Protein AF-A0A6A6D7W0-F1 (afdb_monomer)

Foldseek 3Di:
DPDPPDDQQWDWDQDPPPGIDTGGPDDDDPPDDNDDDDDPDDDDPPDPDDCVVVPPD

Nearest PDB structures (foldseek):
  8qfd-assembly1_g  TM=4.528E-01  e=8.642E+00  Homo sapiens

Sequence (57 aa):
MQSTTGSPMYALGDVPGKGKGLVAIEKISKGTRILSEEPIITVPRNEPDSERLRTSI

Solvent-accessible surface area (backbone atoms only — not comparable to full-atom values): 4309 Å² total; per-residue (Å²): 131,84,81,68,94,60,83,74,64,47,41,83,41,84,38,93,99,67,49,76,42,81,40,73,76,58,92,79,62,90,91,64,84,86,78,74,81,78,78,93,73,84,83,71,91,87,58,78,90,61,74,72,77,75,73,80,122

InterPro domains:
  IPR046341 SET domain superfamily [SSF82199] (9-45)

pLDDT: mean 80.71, std 16.73, range [46.81, 97.44]

Mean predicted aligned error: 10.53 Å

Secondary structure (DSSP, 8-state):
-----SS-SEEEEEETTTEEEEEESSPPPTT--------S----TTS---GGGGG--

Structure (mmCIF, N/CA/C/O backbone):
data_AF-A0A6A6D7W0-F1
#
_entry.id   AF-A0A6A6D7W0-F1
#
loop_
_atom_site.group_PDB
_atom_site.id
_atom_site.type_symbol
_atom_site.label_atom_id
_atom_site.label_alt_id
_atom_site.label_comp_id
_atom_site.label_asym_id
_atom_site.label_entity_id
_atom_site.label_seq_id
_atom_site.pdbx_PDB_ins_code
_atom_site.Cartn_x
_atom_site.Cartn_y
_atom_site.Cartn_z
_atom_site.occupancy
_atom_site.B_iso_or_equiv
_atom_site.auth_seq_id
_atom_site.auth_comp_id
_atom_site.auth_asym_id
_atom_site.auth_atom_id
_atom_site.pdbx_PDB_model_num
ATOM 1 N N . MET A 1 1 ? 14.172 -9.889 -1.919 1.00 46.81 1 MET A N 1
ATOM 2 C CA . MET A 1 1 ? 13.538 -11.024 -1.178 1.00 46.81 1 MET A CA 1
ATOM 3 C C . MET A 1 1 ? 12.546 -10.485 -0.146 1.00 46.81 1 MET A C 1
ATOM 5 O O . MET A 1 1 ? 12.917 -9.595 0.610 1.00 46.81 1 MET A O 1
ATOM 9 N N . GLN A 1 2 ? 11.302 -10.978 -0.104 1.00 51.81 2 GLN A N 1
ATOM 10 C CA . GLN A 1 2 ? 10.285 -10.497 0.842 1.00 51.81 2 GLN A CA 1
ATOM 11 C C . GLN A 1 2 ? 10.470 -11.163 2.213 1.00 51.81 2 GLN A C 1
ATOM 13 O O . GLN A 1 2 ? 9.897 -12.206 2.504 1.00 51.81 2 G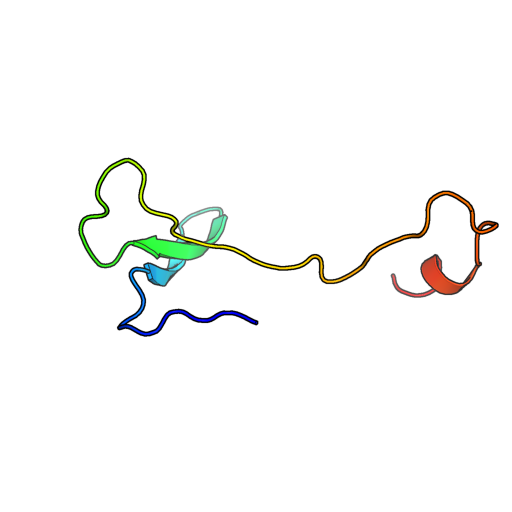LN A O 1
ATOM 18 N N . SER A 1 3 ? 11.339 -10.590 3.043 1.00 51.66 3 SER A N 1
ATOM 19 C CA . SER A 1 3 ? 11.601 -11.074 4.399 1.00 51.66 3 SER A CA 1
ATOM 20 C C . SER A 1 3 ? 10.678 -10.381 5.402 1.00 51.66 3 SER A C 1
ATOM 22 O O . SER A 1 3 ? 11.083 -9.447 6.093 1.00 51.66 3 SER A O 1
ATOM 24 N N . THR A 1 4 ? 9.426 -10.824 5.487 1.00 54.81 4 THR A N 1
ATOM 25 C CA . THR A 1 4 ? 8.615 -10.627 6.697 1.00 54.81 4 THR A CA 1
ATOM 26 C C . THR A 1 4 ? 8.818 -11.840 7.591 1.00 54.81 4 THR A C 1
ATOM 28 O O . THR A 1 4 ? 8.166 -12.867 7.430 1.00 54.81 4 THR A O 1
ATOM 31 N N . THR A 1 5 ? 9.767 -11.737 8.519 1.00 54.12 5 THR A N 1
ATOM 32 C CA . THR A 1 5 ? 9.931 -12.684 9.628 1.00 54.12 5 THR A CA 1
ATOM 33 C C . THR A 1 5 ? 8.789 -12.440 10.621 1.00 54.12 5 THR A C 1
ATOM 35 O O . THR A 1 5 ? 8.961 -11.755 11.623 1.00 54.12 5 THR A O 1
ATOM 38 N N . GLY A 1 6 ? 7.582 -12.895 10.283 1.00 60.84 6 GLY A N 1
ATOM 39 C CA . GLY A 1 6 ? 6.367 -12.682 11.071 1.00 60.84 6 GLY A CA 1
ATOM 40 C C . GLY A 1 6 ? 5.099 -12.942 10.260 1.00 60.84 6 GLY A C 1
ATOM 41 O O . GLY A 1 6 ? 5.134 -12.943 9.028 1.00 60.84 6 GLY A O 1
ATOM 42 N N . SER A 1 7 ? 3.984 -13.173 10.955 1.00 68.81 7 SER A N 1
ATOM 43 C CA . SER A 1 7 ? 2.651 -13.247 10.349 1.00 68.81 7 SER A CA 1
ATOM 44 C C . SER A 1 7 ? 2.407 -12.019 9.457 1.00 68.81 7 SER A C 1
ATOM 46 O O . SER A 1 7 ? 2.782 -10.910 9.844 1.00 68.81 7 SER A O 1
ATOM 48 N N . PRO A 1 8 ? 1.811 -12.176 8.265 1.00 80.62 8 PRO A N 1
ATOM 49 C CA . PRO A 1 8 ? 1.599 -11.048 7.368 1.00 80.62 8 PRO A CA 1
ATOM 50 C C . PRO A 1 8 ? 0.602 -10.051 7.980 1.00 80.62 8 PRO A C 1
ATOM 52 O O . PRO A 1 8 ? -0.476 -10.441 8.407 1.00 80.62 8 PRO A O 1
ATOM 55 N N . MET A 1 9 ? 0.940 -8.755 7.981 1.00 91.31 9 MET A N 1
ATOM 56 C CA . MET A 1 9 ? 0.072 -7.676 8.503 1.00 91.31 9 MET A CA 1
ATOM 57 C C . MET A 1 9 ? -1.122 -7.361 7.577 1.00 91.31 9 MET A C 1
ATOM 59 O O . MET A 1 9 ? -1.969 -6.513 7.875 1.00 91.31 9 MET A O 1
ATOM 63 N N . TYR A 1 10 ? -1.177 -8.009 6.413 1.00 93.88 10 TYR A N 1
ATOM 64 C CA . TYR A 1 10 ? -2.186 -7.825 5.378 1.00 93.88 10 TYR A CA 1
ATOM 65 C C . TYR A 1 10 ? -2.542 -9.161 4.714 1.00 93.88 10 TYR A C 1
ATOM 67 O O . TYR A 1 10 ? -1.759 -10.108 4.732 1.00 93.88 10 TYR A O 1
ATOM 75 N N . ALA A 1 11 ? -3.706 -9.217 4.073 1.00 93.88 11 ALA A N 1
ATOM 76 C CA . ALA A 1 11 ? -4.160 -10.350 3.275 1.00 93.88 11 ALA A CA 1
ATOM 77 C C . ALA A 1 11 ? -4.614 -9.893 1.885 1.00 93.88 11 ALA A C 1
ATOM 79 O O . ALA A 1 11 ? -5.012 -8.744 1.693 1.00 93.88 11 ALA A O 1
ATOM 80 N N . LEU A 1 12 ? -4.572 -10.804 0.913 1.00 94.81 12 LEU A N 1
ATOM 81 C CA . LEU A 1 12 ? -5.185 -10.580 -0.392 1.00 94.81 12 LEU A CA 1
ATOM 82 C C . LEU A 1 12 ? -6.712 -10.626 -0.251 1.00 94.81 12 LEU A C 1
ATOM 84 O O . LEU A 1 12 ? -7.249 -11.558 0.346 1.00 94.81 12 LEU A O 1
ATOM 88 N N . GLY A 1 13 ? -7.413 -9.658 -0.831 1.00 95.31 13 GLY A N 1
ATOM 89 C CA . GLY A 1 13 ? -8.871 -9.594 -0.797 1.00 95.31 13 GLY A CA 1
ATOM 90 C C . GLY A 1 13 ? -9.465 -8.962 -2.048 1.00 95.31 13 GLY A C 1
ATOM 91 O O . GLY A 1 13 ? -8.788 -8.239 -2.779 1.00 95.31 13 GLY A O 1
ATOM 92 N N . ASP A 1 14 ? -10.741 -9.243 -2.298 1.00 97.19 14 ASP A N 1
ATOM 93 C CA . ASP A 1 14 ? -11.530 -8.531 -3.302 1.00 97.19 14 ASP A CA 1
ATOM 94 C C . ASP A 1 14 ? -11.946 -7.160 -2.768 1.00 97.19 14 ASP A C 1
ATOM 96 O O . ASP A 1 14 ? -12.535 -7.041 -1.693 1.00 97.19 14 ASP A O 1
ATOM 100 N N . VAL A 1 15 ? -11.652 -6.115 -3.536 1.00 96.12 15 VAL A N 1
ATOM 101 C CA . VAL A 1 15 ? -11.992 -4.731 -3.222 1.00 96.12 15 VAL A CA 1
ATOM 102 C C . VAL A 1 15 ? -13.025 -4.241 -4.243 1.00 96.12 15 VAL A C 1
ATOM 104 O O . VAL A 1 15 ? -12.718 -4.183 -5.442 1.00 96.12 15 VAL A O 1
ATOM 107 N N . PRO A 1 16 ? -14.249 -3.875 -3.807 1.00 96.81 16 PRO A N 1
ATOM 108 C CA . PRO A 1 16 ? -15.315 -3.433 -4.703 1.00 96.81 16 PRO A CA 1
ATOM 109 C C . PRO A 1 16 ? -14.859 -2.312 -5.644 1.00 96.81 16 PRO A C 1
ATOM 111 O O . PRO A 1 16 ? -14.322 -1.295 -5.206 1.00 96.81 16 PRO A O 1
ATOM 114 N N . GLY A 1 17 ? -15.045 -2.521 -6.950 1.00 97.44 17 GLY A N 1
ATOM 115 C CA . GLY A 1 17 ? -14.641 -1.572 -7.993 1.00 97.44 17 GLY A CA 1
ATOM 116 C C . GLY A 1 17 ? -13.131 -1.478 -8.265 1.00 97.44 17 GLY A C 1
ATOM 117 O O . GLY A 1 17 ? -12.736 -0.646 -9.075 1.00 97.44 17 GLY A O 1
ATOM 118 N N . LYS A 1 18 ? -12.283 -2.296 -7.616 1.00 95.88 18 LYS A N 1
ATOM 119 C CA . LYS A 1 18 ? -10.813 -2.275 -7.791 1.00 95.88 18 LYS A CA 1
ATOM 120 C C . LYS A 1 18 ? -10.184 -3.638 -8.108 1.00 95.88 18 LYS A C 1
ATOM 122 O O . LYS A 1 18 ? -9.030 -3.683 -8.516 1.00 95.88 18 LYS A O 1
ATOM 127 N N . GLY A 1 19 ? -10.921 -4.737 -7.939 1.00 96.62 19 GLY A N 1
ATOM 128 C CA . GLY A 1 19 ? -10.396 -6.092 -8.139 1.00 96.62 19 GLY A CA 1
ATOM 129 C C . GLY A 1 19 ? -9.637 -6.593 -6.910 1.00 96.62 19 GLY A C 1
ATOM 130 O O . GLY A 1 19 ? -10.052 -6.322 -5.786 1.00 96.62 19 GLY A O 1
ATOM 131 N N . LYS A 1 20 ? -8.539 -7.334 -7.097 1.00 96.00 20 LYS A N 1
ATOM 132 C CA . LYS A 1 20 ? -7.723 -7.824 -5.975 1.00 96.00 20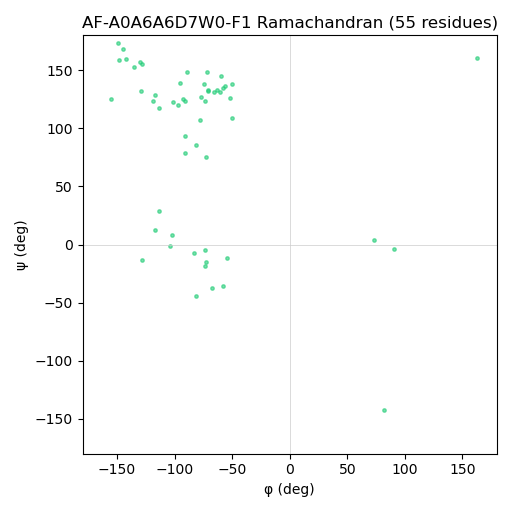 LYS A CA 1
ATOM 133 C C . LYS A 1 20 ? -6.885 -6.697 -5.366 1.00 96.00 20 LYS A C 1
ATOM 135 O O . LYS A 1 20 ? -6.271 -5.917 -6.087 1.00 96.00 20 LYS A O 1
ATOM 140 N N . GLY A 1 21 ? -6.811 -6.655 -4.041 1.00 95.00 21 GLY A N 1
ATOM 141 C CA . GLY A 1 21 ? -5.964 -5.729 -3.293 1.00 95.00 21 GLY A CA 1
ATOM 142 C C . GLY A 1 21 ? -5.397 -6.360 -2.026 1.00 95.00 21 GLY A C 1
ATOM 143 O O . GLY A 1 21 ? -5.829 -7.432 -1.606 1.00 95.00 21 GLY A O 1
ATOM 144 N N . LEU A 1 22 ? -4.427 -5.684 -1.411 1.00 94.56 22 LEU A N 1
ATOM 145 C CA . LEU A 1 22 ? -3.914 -6.040 -0.089 1.00 94.56 22 LEU A CA 1
ATOM 146 C C . LEU A 1 22 ? -4.675 -5.243 0.974 1.00 94.56 22 LEU A C 1
ATOM 148 O O . LEU A 1 22 ? -4.740 -4.014 0.910 1.00 94.56 22 LEU A O 1
ATOM 152 N N . VAL A 1 23 ? -5.262 -5.945 1.938 1.00 94.62 23 VAL A N 1
ATOM 153 C CA . VAL A 1 23 ? -6.100 -5.385 3.004 1.00 94.62 23 VAL A CA 1
ATOM 154 C C . VAL A 1 23 ? -5.425 -5.650 4.342 1.00 94.62 23 VAL A C 1
ATOM 156 O O . VAL A 1 23 ? -5.060 -6.787 4.625 1.00 94.62 23 VAL A O 1
ATOM 159 N N . ALA A 1 24 ? -5.246 -4.617 5.168 1.00 95.31 24 ALA A N 1
ATOM 160 C CA . ALA A 1 24 ? -4.689 -4.781 6.510 1.00 95.31 24 ALA A CA 1
ATOM 161 C C . ALA A 1 24 ? -5.583 -5.707 7.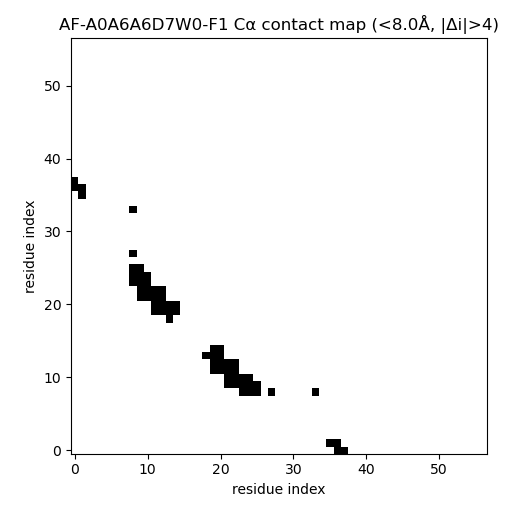353 1.00 95.31 24 ALA A C 1
ATOM 163 O O . ALA A 1 24 ? -6.797 -5.503 7.404 1.00 95.31 24 ALA A O 1
ATOM 164 N N . ILE A 1 25 ? -4.984 -6.701 8.014 1.00 95.25 25 ILE A N 1
ATOM 165 C CA . ILE A 1 25 ? -5.708 -7.643 8.893 1.00 95.25 25 ILE A CA 1
ATOM 166 C C . ILE A 1 25 ? -5.503 -7.343 10.381 1.00 95.25 25 ILE A C 1
ATOM 168 O O . ILE A 1 25 ? -6.095 -7.992 11.239 1.00 95.25 25 ILE A O 1
ATOM 172 N N . GLU A 1 26 ? -4.702 -6.326 10.688 1.00 94.06 26 GLU A N 1
ATOM 173 C CA . GLU A 1 26 ? -4.462 -5.832 12.037 1.00 94.06 26 GLU A CA 1
ATOM 174 C C . GLU A 1 26 ? -4.161 -4.325 12.041 1.00 94.06 26 GLU A C 1
ATOM 176 O O . GLU A 1 26 ? -4.046 -3.681 10.993 1.00 94.06 26 GLU A O 1
ATOM 181 N N . LYS A 1 27 ? -4.062 -3.730 13.237 1.00 95.19 27 LYS A N 1
ATOM 182 C CA . LYS A 1 27 ? -3.726 -2.309 13.389 1.00 95.19 27 LYS A CA 1
ATOM 183 C C . LYS A 1 27 ? -2.245 -2.082 13.088 1.00 95.19 27 LYS A C 1
ATOM 185 O O . LYS A 1 27 ? -1.386 -2.618 13.776 1.00 95.19 27 LYS A O 1
ATOM 190 N N . ILE A 1 28 ? -1.962 -1.198 12.135 1.00 93.88 28 ILE A N 1
ATOM 191 C CA . ILE A 1 28 ? -0.599 -0.825 11.745 1.00 93.88 28 ILE A CA 1
ATOM 192 C C . ILE A 1 28 ? -0.247 0.523 12.381 1.00 93.88 28 ILE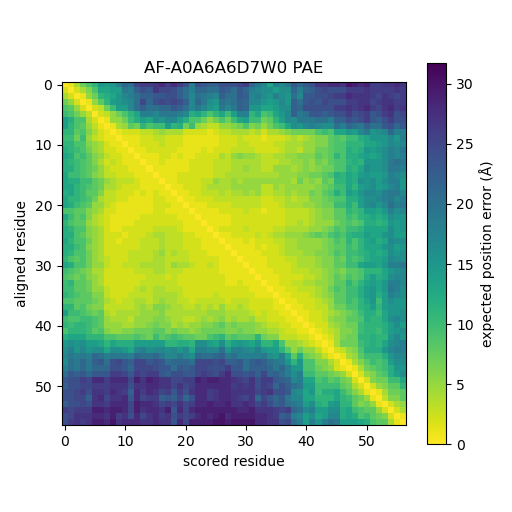 A C 1
ATOM 194 O O . ILE A 1 28 ? -0.939 1.522 12.170 1.00 93.88 28 ILE A O 1
ATOM 198 N N . SER A 1 29 ? 0.826 0.568 13.170 1.00 95.94 29 SER A N 1
ATOM 199 C CA . SER A 1 29 ? 1.305 1.817 13.766 1.00 95.94 29 SER A CA 1
ATOM 200 C C . SER A 1 29 ? 1.935 2.732 12.711 1.00 95.94 29 SER A C 1
ATOM 202 O O . SER A 1 29 ? 2.542 2.285 11.731 1.00 95.94 29 SER A O 1
ATOM 204 N N . LYS A 1 30 ? 1.811 4.047 12.916 1.00 96.75 30 LYS A N 1
ATOM 205 C CA . LYS A 1 30 ? 2.409 5.052 12.031 1.00 96.75 30 LYS A CA 1
ATOM 206 C C . LYS A 1 30 ? 3.927 4.853 11.950 1.00 96.75 30 LYS A C 1
ATOM 208 O O . LYS A 1 30 ? 4.585 4.708 12.972 1.00 96.75 30 LYS A O 1
ATOM 213 N N . GLY A 1 31 ? 4.470 4.903 10.733 1.00 95.12 31 GLY A N 1
ATOM 214 C CA . GLY A 1 31 ? 5.899 4.689 10.473 1.00 95.12 31 GLY A CA 1
ATOM 215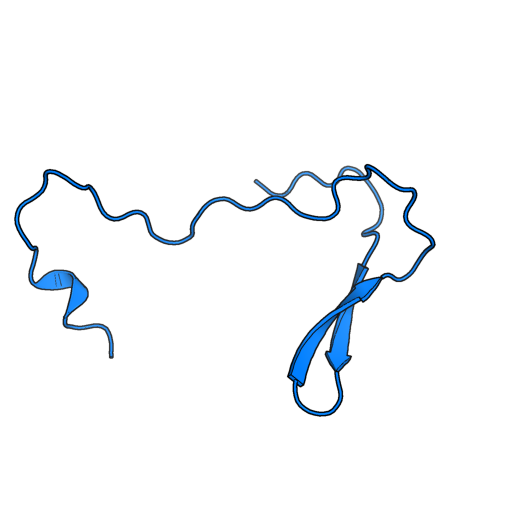 C C . GLY A 1 31 ? 6.282 3.232 10.191 1.00 95.12 31 GLY A C 1
ATOM 216 O O . GLY A 1 31 ? 7.433 2.975 9.851 1.00 95.12 31 GLY A O 1
ATOM 217 N N . THR A 1 32 ? 5.339 2.287 10.273 1.00 92.12 32 THR A N 1
ATOM 218 C CA . THR A 1 32 ? 5.594 0.877 9.949 1.00 92.12 32 THR A CA 1
ATOM 219 C C . THR A 1 32 ? 5.793 0.670 8.450 1.00 92.12 32 THR A C 1
ATOM 221 O O . THR A 1 32 ? 4.985 1.112 7.631 1.00 92.12 32 THR A O 1
ATOM 224 N N . ARG A 1 33 ? 6.849 -0.061 8.077 1.00 91.44 33 ARG A N 1
ATOM 225 C CA . ARG A 1 33 ? 7.069 -0.501 6.696 1.00 91.44 33 ARG A CA 1
ATOM 226 C C . ARG A 1 33 ? 6.172 -1.699 6.385 1.00 91.44 33 ARG A C 1
ATOM 228 O O . ARG A 1 33 ? 6.431 -2.796 6.861 1.00 91.44 33 ARG A O 1
ATOM 235 N N . ILE A 1 34 ? 5.131 -1.484 5.581 1.00 91.31 34 ILE A N 1
ATOM 236 C CA . ILE A 1 34 ? 4.148 -2.526 5.232 1.00 91.31 34 ILE A CA 1
ATOM 237 C C . ILE A 1 34 ? 4.669 -3.420 4.099 1.00 91.31 34 ILE A C 1
ATOM 239 O O . ILE A 1 34 ? 4.564 -4.641 4.166 1.00 91.31 34 ILE A O 1
ATOM 243 N N . LEU A 1 35 ? 5.248 -2.807 3.063 1.00 90.56 35 LEU A N 1
ATOM 244 C CA . LEU A 1 35 ? 5.737 -3.482 1.863 1.00 90.56 35 LEU A CA 1
ATOM 245 C C . LEU A 1 35 ? 7.122 -2.962 1.476 1.00 90.56 35 LEU A C 1
ATOM 247 O O . LEU A 1 35 ? 7.495 -1.820 1.757 1.00 90.56 35 LEU A O 1
ATOM 251 N N . SER A 1 36 ? 7.879 -3.822 0.809 1.00 89.75 36 SER A N 1
ATOM 252 C CA . SER A 1 36 ? 9.080 -3.471 0.065 1.00 89.75 36 SER A CA 1
ATOM 253 C C . SER A 1 36 ? 9.258 -4.539 -0.998 1.00 89.75 36 SER A C 1
ATOM 255 O O . SER A 1 36 ? 9.306 -5.721 -0.664 1.00 89.75 36 SER A O 1
ATOM 257 N N . GLU A 1 37 ? 9.360 -4.128 -2.250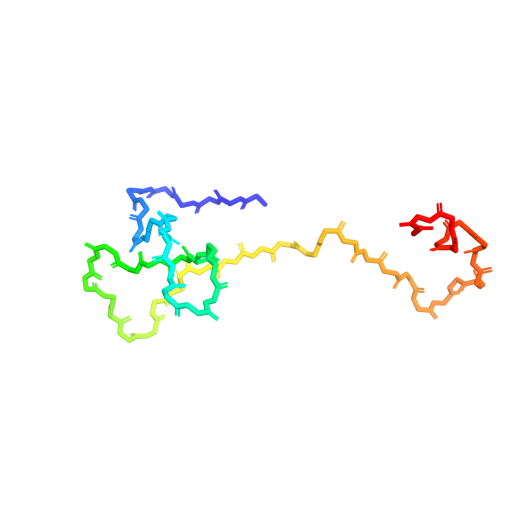 1.00 87.00 37 GLU A N 1
ATOM 258 C CA . GLU A 1 37 ? 9.646 -5.023 -3.364 1.00 87.00 37 GLU A CA 1
ATOM 259 C C . GLU A 1 37 ? 10.786 -4.454 -4.202 1.00 87.00 37 GLU A C 1
ATOM 261 O O . GLU A 1 37 ? 11.072 -3.255 -4.165 1.00 87.00 37 GLU A O 1
ATOM 266 N N . GLU A 1 38 ? 11.457 -5.340 -4.923 1.00 89.94 38 GLU A N 1
ATOM 267 C CA . GLU A 1 38 ? 12.386 -4.953 -5.974 1.00 89.94 38 GLU A CA 1
ATOM 268 C C . GLU A 1 38 ? 11.605 -4.844 -7.291 1.00 89.94 38 GLU A C 1
ATOM 270 O O . GLU A 1 38 ? 10.635 -5.583 -7.479 1.00 89.94 38 GLU A O 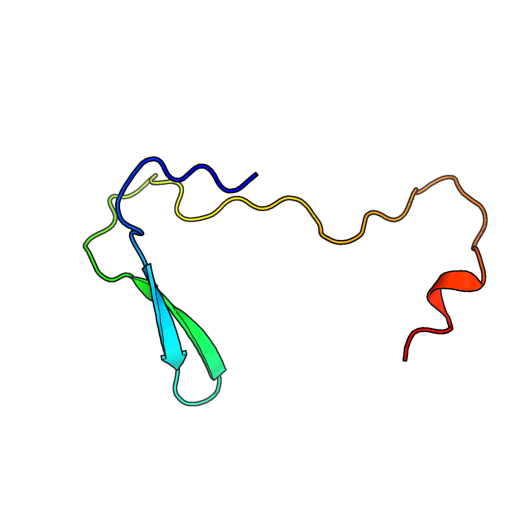1
ATOM 275 N N . PRO A 1 39 ? 11.999 -3.952 -8.214 1.00 87.31 39 PRO A N 1
ATOM 276 C CA . PRO A 1 39 ? 11.374 -3.890 -9.528 1.00 87.31 39 PRO A CA 1
ATOM 277 C C . PRO A 1 39 ? 11.454 -5.244 -10.243 1.00 87.31 39 PRO A C 1
ATOM 279 O O . PRO A 1 39 ? 12.517 -5.858 -10.286 1.00 87.31 39 PRO A O 1
ATOM 282 N N . ILE A 1 40 ? 10.355 -5.677 -10.870 1.00 88.81 40 ILE A N 1
ATOM 283 C CA . ILE A 1 40 ? 10.338 -6.908 -11.682 1.00 88.81 40 ILE A CA 1
ATOM 284 C C . ILE A 1 40 ? 11.206 -6.740 -12.938 1.00 88.81 40 ILE A C 1
ATOM 286 O O . ILE A 1 40 ? 11.885 -7.670 -13.365 1.00 88.81 40 ILE A O 1
ATOM 290 N N . ILE A 1 41 ? 11.191 -5.543 -13.532 1.00 85.50 41 ILE A N 1
ATOM 291 C CA . ILE A 1 41 ? 11.955 -5.204 -14.734 1.00 85.50 41 ILE A CA 1
ATOM 292 C C . ILE A 1 41 ? 12.717 -3.910 -14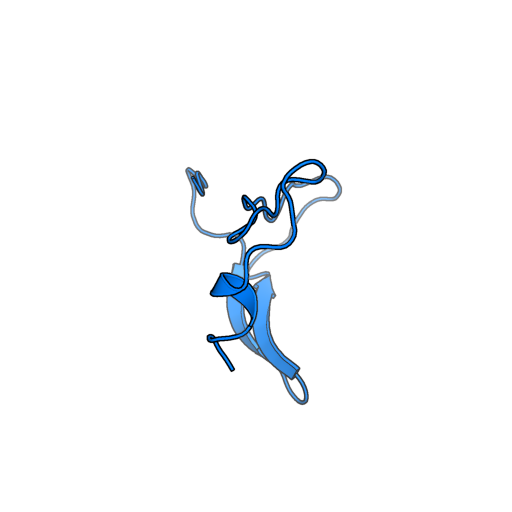.469 1.00 85.50 41 ILE A C 1
ATOM 294 O O . ILE A 1 41 ? 12.146 -2.925 -14.004 1.00 85.50 41 ILE A O 1
ATOM 298 N N . THR A 1 42 ? 14.004 -3.909 -14.809 1.00 85.81 42 THR A N 1
ATOM 299 C CA . THR A 1 42 ? 14.847 -2.710 -14.813 1.00 85.81 42 THR A CA 1
ATOM 300 C C . THR A 1 42 ? 15.343 -2.480 -16.234 1.00 85.81 42 THR A C 1
ATOM 302 O O . THR A 1 42 ? 15.963 -3.368 -16.811 1.00 85.81 42 THR A O 1
ATOM 305 N N . VAL A 1 43 ? 15.070 -1.302 -16.804 1.00 80.31 43 VAL A N 1
ATOM 306 C CA . VAL A 1 43 ? 15.579 -0.913 -18.129 1.00 80.31 43 VAL A CA 1
ATOM 307 C C . VAL A 1 43 ? 16.836 -0.052 -17.945 1.00 80.31 43 VAL A C 1
ATOM 309 O O . VAL A 1 43 ? 16.754 1.000 -17.300 1.00 80.31 43 VAL A O 1
ATOM 312 N N . PRO A 1 44 ? 18.004 -0.468 -18.468 1.00 80.88 44 PRO A N 1
ATOM 313 C CA . PRO A 1 44 ? 19.223 0.331 -18.405 1.00 80.88 44 PRO A CA 1
ATOM 314 C C . PRO A 1 44 ? 19.067 1.645 -19.183 1.00 80.88 44 PRO A C 1
ATOM 316 O O . PRO A 1 44 ? 18.614 1.654 -20.320 1.00 80.88 44 PRO A O 1
ATOM 319 N N . ARG A 1 45 ? 19.468 2.775 -18.584 1.00 71.50 45 ARG A N 1
ATOM 320 C CA . ARG A 1 45 ? 19.324 4.112 -19.202 1.00 71.50 45 ARG A CA 1
ATOM 321 C C . ARG A 1 45 ? 20.300 4.403 -20.350 1.00 71.50 45 ARG A C 1
ATOM 323 O O . ARG A 1 45 ? 20.047 5.320 -21.118 1.00 71.50 45 ARG A O 1
ATOM 330 N N . ASN A 1 46 ? 21.396 3.652 -20.443 1.00 73.31 46 ASN A N 1
ATOM 331 C CA . ASN A 1 46 ? 22.493 3.906 -21.384 1.00 73.31 46 ASN A CA 1
ATOM 332 C C . ASN A 1 46 ? 22.679 2.772 -22.405 1.00 73.31 46 ASN A C 1
ATOM 334 O O . ASN A 1 46 ? 23.713 2.718 -23.068 1.00 73.31 46 ASN A O 1
ATOM 338 N N . GLU A 1 47 ? 21.719 1.853 -22.511 1.00 66.25 47 GLU A N 1
ATOM 339 C CA . GLU A 1 47 ? 21.745 0.820 -23.545 1.00 66.25 47 GLU A CA 1
ATOM 340 C C . GLU A 1 47 ? 20.902 1.263 -24.746 1.00 66.25 47 GLU A C 1
ATOM 342 O O . GLU A 1 47 ? 19.841 1.864 -24.556 1.00 66.25 47 GLU A O 1
ATOM 347 N N . PRO A 1 48 ? 21.371 1.016 -25.983 1.00 66.88 48 PRO A N 1
ATOM 348 C CA . PRO A 1 48 ? 20.584 1.296 -27.173 1.00 66.88 48 PRO A CA 1
ATOM 349 C C . PRO A 1 48 ? 19.277 0.500 -27.132 1.00 66.88 48 PRO A C 1
ATOM 351 O O . PRO A 1 48 ? 19.244 -0.630 -26.643 1.00 66.88 48 PRO A O 1
ATOM 354 N N . ASP A 1 49 ? 18.214 1.112 -27.653 1.00 66.81 49 ASP A N 1
ATOM 355 C CA . ASP A 1 49 ? 16.861 0.561 -27.690 1.00 66.81 49 ASP A CA 1
ATOM 356 C C . ASP A 1 49 ? 16.911 -0.869 -28.258 1.00 66.81 49 ASP A C 1
ATOM 358 O O . ASP A 1 49 ? 17.225 -1.081 -29.430 1.00 66.81 49 ASP A O 1
ATOM 362 N N . SER A 1 50 ? 16.694 -1.876 -27.407 1.00 65.12 50 SER A N 1
ATOM 363 C CA . SER A 1 50 ? 16.680 -3.266 -27.855 1.00 65.12 50 SER A CA 1
ATOM 364 C C . SER A 1 50 ? 15.250 -3.638 -28.239 1.00 65.12 50 SER A C 1
ATOM 366 O O . SER A 1 50 ? 14.333 -3.563 -27.419 1.00 65.12 50 SER A O 1
ATOM 368 N N . GLU A 1 51 ? 15.055 -4.085 -29.483 1.00 59.69 51 GLU A N 1
ATOM 369 C CA . GLU A 1 51 ? 13.751 -4.493 -30.050 1.00 59.69 51 GLU A CA 1
ATOM 370 C C . GLU A 1 51 ? 13.010 -5.564 -29.219 1.00 59.69 51 GLU A C 1
ATOM 372 O O . GLU A 1 51 ? 11.824 -5.823 -29.415 1.00 59.69 51 GLU A O 1
ATOM 377 N N . ARG A 1 52 ? 13.687 -6.181 -28.243 1.00 57.94 52 ARG A N 1
ATOM 378 C CA . ARG A 1 52 ? 13.144 -7.219 -27.361 1.00 57.94 52 ARG A CA 1
ATOM 379 C C . ARG A 1 52 ? 11.920 -6.768 -26.564 1.00 57.94 52 ARG A C 1
ATOM 381 O O . ARG A 1 52 ? 11.016 -7.575 -26.373 1.00 57.94 52 ARG A O 1
ATOM 388 N N . LEU A 1 53 ? 11.852 -5.505 -26.136 1.00 58.72 53 LEU A N 1
ATOM 389 C CA . LEU A 1 53 ? 10.716 -4.999 -25.349 1.00 58.72 53 LEU A CA 1
ATOM 390 C C . LEU A 1 53 ? 9.435 -4.811 -26.182 1.00 58.72 53 LEU A C 1
ATOM 392 O O . LEU A 1 53 ? 8.355 -4.708 -25.606 1.00 58.72 53 LEU A O 1
ATOM 396 N N . ARG A 1 54 ? 9.525 -4.806 -27.522 1.00 57.25 54 ARG A N 1
ATOM 397 C CA . ARG A 1 54 ? 8.368 -4.624 -28.417 1.00 57.25 54 ARG A CA 1
ATOM 398 C C . ARG A 1 54 ? 7.569 -5.907 -28.678 1.00 57.25 54 ARG A C 1
ATOM 400 O O . ARG A 1 54 ? 6.506 -5.825 -29.277 1.00 57.25 54 ARG A O 1
ATOM 407 N N . THR A 1 55 ? 8.041 -7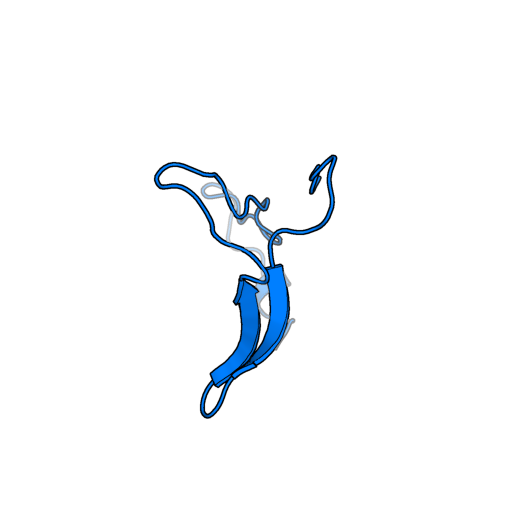.073 -28.226 1.00 53.84 55 THR A N 1
ATOM 408 C CA . THR A 1 55 ? 7.447 -8.378 -28.600 1.00 53.84 55 THR A CA 1
ATOM 409 C C . THR A 1 55 ? 6.555 -9.002 -27.514 1.00 53.84 55 THR A C 1
ATOM 411 O O . THR A 1 55 ? 6.147 -10.150 -27.656 1.00 53.84 55 THR A O 1
ATOM 414 N N . SER A 1 56 ? 6.257 -8.285 -26.425 1.00 53.03 56 SER A N 1
ATOM 415 C CA . SER A 1 56 ? 5.532 -8.843 -25.265 1.00 53.03 56 SER A CA 1
ATOM 416 C C . SER A 1 56 ? 4.135 -8.250 -25.037 1.00 53.03 56 SER A C 1
ATOM 418 O O . SER A 1 56 ? 3.674 -8.219 -23.895 1.00 53.03 56 SER A O 1
ATOM 420 N N . ILE A 1 57 ? 3.455 -7.793 -26.093 1.00 48.78 57 ILE A N 1
ATOM 421 C CA . ILE A 1 57 ? 2.027 -7.426 -26.051 1.00 48.78 57 ILE A CA 1
ATOM 422 C C . ILE A 1 57 ? 1.272 -8.099 -27.187 1.00 48.78 57 ILE A C 1
ATOM 424 O O . ILE A 1 57 ? 1.768 -8.017 -28.332 1.00 48.78 57 ILE A O 1
#

Organism: NCBI:txid1314779

Radius of gyration: 17.52 Å; Cα contacts (8 Å, |Δi|>4): 31; chains: 1; bounding box: 38×18×44 Å